Protein AF-A0A966V647-F1 (afdb_monomer_lite)

Radius of gyration: 13.94 Å; chains: 1; bounding box: 31×26×34 Å

Secondary structure (DSSP, 8-state):
-HHHHHHHHHHHHHHHHHHTTTTTT-HHHHHHHHHHHHHHHHHHHHHHHHTT-HHHHHHHHHHHHHHHHHHHHHGGG--

Foldseek 3Di:
DVVVVVVVVVVVVVVVLVVPCLVQLAPVSLVVQVVVLVVVLCVQLVVCVVVPNNVSNVVVVVVSCVSVVVSVVSNVSND

Sequence (79 aa):
MVLGAVMAGWSVLMIQLVRGPLREGSRWAWLFMVQSLILWFVLDTGMSIVLGYPTHALFNIPFAVALGIPLLSLRSSAS

Structure (mmCIF, N/CA/C/O backbone):
data_AF-A0A966V647-F1
#
_entry.id   AF-A0A966V647-F1
#
loop_
_atom_site.group_PDB
_atom_site.id
_atom_site.type_symbol
_atom_site.label_atom_id
_atom_site.label_alt_id
_atom_site.label_comp_id
_atom_site.label_asym_id
_atom_site.label_entity_id
_atom_site.label_seq_id
_atom_site.pdbx_PDB_ins_code
_atom_site.Cartn_x
_atom_site.Cartn_y
_atom_site.Cartn_z
_atom_site.occupancy
_atom_site.B_iso_or_equiv
_atom_site.auth_seq_id
_atom_site.auth_comp_id
_atom_site.auth_asym_id
_atom_site.auth_atom_id
_atom_site.pdbx_PDB_model_num
ATOM 1 N N . MET A 1 1 ? 10.106 15.132 -8.782 1.00 61.38 1 MET A N 1
ATOM 2 C CA . MET A 1 1 ? 9.415 15.910 -7.723 1.00 61.38 1 MET A CA 1
ATOM 3 C C . MET A 1 1 ? 7.958 15.485 -7.530 1.00 61.38 1 MET A C 1
ATOM 5 O O . MET A 1 1 ? 7.559 15.322 -6.387 1.00 61.38 1 MET A O 1
ATOM 9 N N . VAL A 1 2 ? 7.192 15.218 -8.599 1.00 78.69 2 VAL A N 1
ATOM 10 C CA . VAL A 1 2 ? 5.780 14.775 -8.506 1.00 78.69 2 VAL A CA 1
ATOM 11 C C . VAL A 1 2 ? 5.601 13.499 -7.669 1.00 78.69 2 VAL A C 1
ATOM 13 O O . VAL A 1 2 ? 4.743 13.466 -6.794 1.00 78.69 2 VAL A O 1
ATOM 16 N N . LEU A 1 3 ? 6.458 12.488 -7.862 1.00 82.94 3 LEU A N 1
ATOM 17 C CA . LEU A 1 3 ? 6.354 11.215 -7.137 1.00 82.94 3 LEU A CA 1
ATOM 18 C C . LEU A 1 3 ? 6.441 11.392 -5.609 1.00 82.94 3 LEU A C 1
ATOM 20 O O . LEU A 1 3 ? 5.661 10.797 -4.880 1.00 82.94 3 LEU A O 1
ATOM 24 N N . GLY A 1 4 ? 7.337 12.261 -5.124 1.00 84.62 4 GLY A N 1
ATOM 25 C CA . GLY A 1 4 ? 7.491 12.521 -3.689 1.00 84.62 4 GLY A CA 1
ATOM 26 C C . GLY A 1 4 ? 6.252 13.169 -3.065 1.00 84.62 4 GLY A C 1
ATOM 27 O O . GLY A 1 4 ? 5.828 12.763 -1.987 1.00 84.62 4 GLY A O 1
ATOM 28 N N . ALA A 1 5 ? 5.625 14.118 -3.768 1.00 89.88 5 ALA A N 1
ATOM 29 C CA . ALA A 1 5 ? 4.380 14.741 -3.316 1.00 89.88 5 ALA A CA 1
ATOM 30 C C . ALA A 1 5 ? 3.215 13.735 -3.280 1.00 89.88 5 ALA A C 1
ATOM 32 O O . ALA A 1 5 ? 2.453 13.712 -2.314 1.00 89.88 5 ALA A O 1
ATOM 33 N N . VAL A 1 6 ? 3.114 12.862 -4.291 1.00 91.06 6 VAL A N 1
ATOM 34 C CA . VAL A 1 6 ? 2.104 11.791 -4.337 1.00 91.06 6 VAL A CA 1
ATOM 35 C C . VAL A 1 6 ? 2.314 10.792 -3.197 1.00 91.06 6 VAL A C 1
ATOM 37 O O . VAL A 1 6 ? 1.358 10.466 -2.499 1.00 91.06 6 VAL A O 1
ATOM 40 N N . MET A 1 7 ? 3.555 10.359 -2.950 1.00 89.19 7 MET A N 1
ATOM 41 C CA . MET A 1 7 ? 3.878 9.433 -1.857 1.00 89.19 7 MET A CA 1
ATOM 42 C C . MET A 1 7 ? 3.598 10.042 -0.481 1.00 89.19 7 MET A C 1
ATOM 44 O O . MET A 1 7 ? 3.065 9.357 0.392 1.00 89.19 7 MET A O 1
ATOM 48 N N . ALA A 1 8 ? 3.894 11.329 -0.286 1.00 92.38 8 ALA A N 1
ATOM 49 C CA . ALA A 1 8 ? 3.559 12.035 0.948 1.00 92.38 8 ALA A CA 1
ATOM 50 C C . ALA A 1 8 ? 2.038 12.113 1.156 1.00 92.38 8 ALA A C 1
ATOM 52 O O . ALA A 1 8 ? 1.552 11.770 2.233 1.00 92.38 8 ALA A O 1
ATOM 53 N N . GLY A 1 9 ? 1.278 12.485 0.121 1.00 94.19 9 GLY A N 1
ATOM 54 C CA . GLY A 1 9 ? -0.187 12.520 0.177 1.00 94.19 9 GLY A CA 1
ATOM 55 C C . GLY A 1 9 ? -0.801 11.149 0.470 1.00 94.19 9 GLY A C 1
ATOM 56 O O . GLY A 1 9 ? -1.662 11.031 1.342 1.00 94.19 9 GLY A O 1
ATOM 57 N N . TRP A 1 10 ? -0.309 10.101 -0.193 1.00 93.75 10 TRP A N 1
ATOM 58 C CA . TRP A 1 10 ? -0.733 8.721 0.044 1.00 93.75 10 TRP A CA 1
ATOM 59 C C . TRP A 1 10 ? -0.423 8.268 1.474 1.00 93.75 10 TRP A C 1
ATOM 61 O O . TRP A 1 10 ? -1.302 7.743 2.1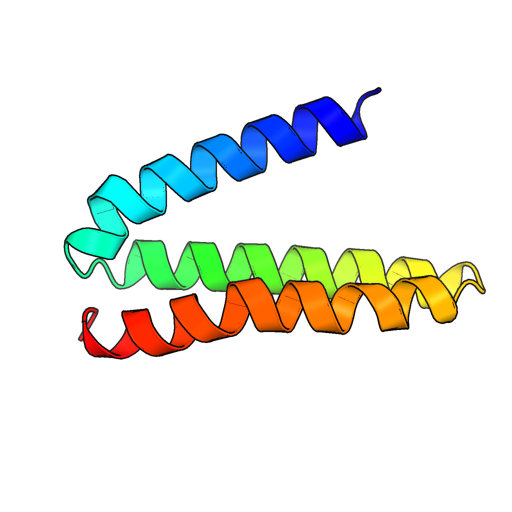52 1.00 93.75 10 TRP A O 1
ATOM 71 N N . SER A 1 11 ? 0.776 8.568 1.981 1.00 91.62 11 SER A N 1
ATOM 72 C CA . SER A 1 11 ? 1.181 8.235 3.354 1.00 91.62 11 SER A CA 1
ATOM 73 C C . SER A 1 11 ? 0.311 8.938 4.399 1.00 91.62 11 SER A C 1
ATOM 75 O O . SER A 1 11 ? -0.126 8.314 5.366 1.00 91.62 11 SER A O 1
ATOM 77 N N . VAL A 1 12 ? 0.007 10.225 4.202 1.00 95.44 12 VA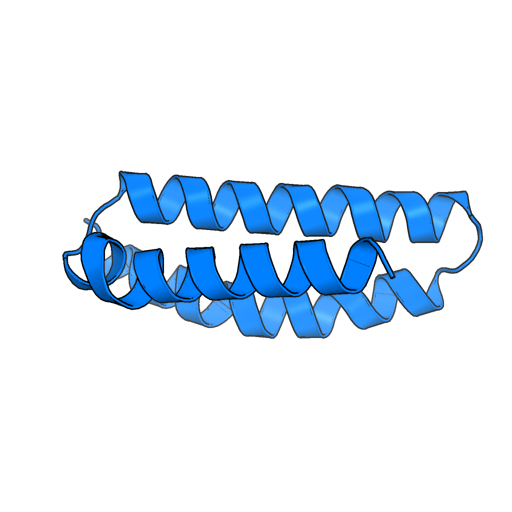L A N 1
ATOM 78 C CA . VAL A 1 12 ? -0.887 10.979 5.094 1.00 95.44 12 VAL A CA 1
ATOM 79 C C . VAL A 1 12 ? -2.292 10.379 5.076 1.00 95.44 12 VAL A C 1
ATOM 81 O O . VAL A 1 12 ? -2.854 10.133 6.142 1.00 95.44 12 VAL A O 1
ATOM 84 N N . LEU A 1 13 ? -2.841 10.072 3.897 1.00 94.19 13 LEU A N 1
ATOM 85 C CA . LEU A 1 13 ? -4.147 9.418 3.776 1.00 94.19 13 LEU A CA 1
ATOM 86 C C . LEU A 1 13 ? -4.169 8.067 4.506 1.00 94.19 13 LEU A C 1
ATOM 88 O O . LEU A 1 13 ? -5.108 7.785 5.252 1.00 94.19 13 LEU A O 1
ATOM 92 N N . MET A 1 14 ? -3.118 7.261 4.341 1.00 91.81 14 MET A N 1
ATOM 93 C CA . MET A 1 14 ? -2.983 5.980 5.030 1.00 91.81 14 MET A CA 1
ATOM 94 C C . MET A 1 14 ? -2.996 6.141 6.550 1.00 91.81 14 MET A C 1
ATOM 96 O O . MET A 1 14 ? -3.728 5.427 7.233 1.00 91.81 14 MET A O 1
ATOM 100 N N . ILE A 1 15 ? -2.252 7.111 7.088 1.00 92.25 15 ILE A N 1
ATOM 101 C CA . ILE A 1 15 ? -2.220 7.396 8.529 1.00 92.25 15 ILE A CA 1
ATOM 102 C C . ILE A 1 15 ? -3.615 7.763 9.051 1.00 92.25 15 ILE A C 1
ATOM 104 O O . ILE A 1 15 ? -4.015 7.270 10.106 1.00 92.25 15 ILE A O 1
ATOM 108 N N . GLN A 1 16 ? -4.370 8.587 8.318 1.00 93.81 16 GLN A N 1
ATOM 109 C CA . GLN A 1 16 ? -5.723 8.990 8.717 1.00 93.81 16 GLN A CA 1
ATOM 110 C C . GLN A 1 16 ? -6.688 7.797 8.734 1.00 93.81 16 GLN A C 1
ATOM 112 O O . GLN A 1 16 ? -7.445 7.626 9.690 1.00 93.81 16 GLN A O 1
ATOM 117 N N . LEU A 1 17 ? -6.618 6.929 7.721 1.00 91.81 17 LEU A N 1
ATOM 118 C CA . LEU A 1 17 ? -7.427 5.710 7.652 1.00 91.81 17 LEU A CA 1
ATOM 119 C C . LEU A 1 17 ? -7.078 4.723 8.774 1.00 91.81 17 LEU A C 1
ATOM 121 O O . LEU A 1 17 ? -7.985 4.148 9.374 1.00 91.81 17 LEU A O 1
ATOM 125 N N . VAL A 1 18 ? -5.787 4.556 9.087 1.00 89.38 18 VAL A N 1
ATOM 126 C CA . VAL A 1 18 ? -5.312 3.691 10.182 1.00 89.38 18 VAL A CA 1
ATOM 127 C C . VAL A 1 18 ? -5.758 4.217 11.545 1.00 89.38 18 VAL A C 1
ATOM 129 O O . VAL A 1 18 ? -6.174 3.434 12.394 1.00 89.38 18 VAL A O 1
ATOM 132 N N . ARG A 1 19 ? -5.689 5.534 11.772 1.00 88.88 19 ARG A N 1
ATOM 133 C CA . ARG A 1 19 ? -6.024 6.144 13.069 1.00 88.88 19 ARG A CA 1
ATOM 134 C C . ARG A 1 19 ? -7.523 6.255 13.343 1.00 88.88 19 ARG A C 1
ATOM 136 O O . ARG A 1 19 ? -7.880 6.280 14.517 1.00 88.88 19 ARG A O 1
ATOM 143 N N . GLY A 1 20 ? -8.360 6.330 12.309 1.00 89.94 20 GLY A N 1
ATOM 144 C CA . GLY A 1 20 ? -9.817 6.397 12.445 1.00 89.94 20 GLY A CA 1
ATOM 145 C C . GLY A 1 20 ? -10.496 5.097 12.000 1.00 89.94 20 GLY A C 1
ATOM 146 O O . GLY A 1 20 ? -10.512 4.138 12.772 1.00 89.94 20 GLY A O 1
ATOM 147 N N . PRO A 1 21 ? -11.009 5.015 10.757 1.00 87.75 21 PRO A N 1
ATOM 148 C CA . PRO A 1 21 ? -11.889 3.929 10.321 1.00 87.75 21 PRO A CA 1
ATOM 149 C C . PRO A 1 21 ? -11.342 2.511 10.526 1.00 87.75 21 PRO A C 1
ATOM 151 O O . PRO A 1 21 ? -12.090 1.616 10.904 1.00 87.75 21 PRO A O 1
ATOM 154 N N . LEU A 1 22 ? -10.048 2.273 10.286 1.00 87.38 22 LEU A N 1
ATOM 155 C CA . LEU A 1 22 ? -9.455 0.942 10.473 1.00 87.38 22 LEU A CA 1
ATOM 156 C C . LEU A 1 22 ? -9.325 0.565 11.950 1.00 87.38 22 LEU A C 1
ATOM 158 O O . LEU A 1 22 ? -9.477 -0.606 12.290 1.00 87.38 22 LEU A O 1
ATOM 162 N N . ARG A 1 23 ? -9.072 1.540 12.829 1.00 84.62 23 ARG A N 1
ATOM 163 C CA . ARG A 1 23 ? -9.049 1.328 14.281 1.00 84.62 23 ARG A CA 1
ATOM 164 C C . ARG A 1 23 ? -10.441 1.005 14.826 1.00 84.62 23 ARG A C 1
ATOM 166 O O . ARG A 1 23 ? -10.551 0.256 15.788 1.00 84.62 23 ARG A O 1
ATOM 173 N N . GLU A 1 24 ? -11.478 1.545 14.196 1.00 87.31 24 GLU A N 1
ATOM 174 C CA . GLU A 1 24 ? -12.888 1.287 14.512 1.00 87.31 24 GLU A CA 1
ATOM 175 C C . GLU A 1 24 ? -13.423 -0.020 13.894 1.00 87.31 24 GLU A C 1
ATOM 177 O O . GLU A 1 24 ? -14.592 -0.345 14.076 1.00 87.31 24 GLU A O 1
ATOM 182 N N . GLY A 1 25 ? -12.595 -0.779 13.162 1.00 84.81 25 GLY A N 1
ATOM 183 C CA . GLY A 1 25 ? -13.017 -2.030 12.523 1.00 84.81 25 GLY A CA 1
ATOM 184 C C . GLY A 1 25 ? -13.824 -1.833 11.232 1.00 84.81 25 GLY A C 1
ATOM 185 O O . GLY A 1 25 ? -14.561 -2.718 10.808 1.00 84.81 25 GLY A O 1
ATOM 186 N N . SER A 1 26 ? -13.710 -0.686 10.557 1.00 89.19 26 SER A N 1
ATOM 187 C CA . SER A 1 26 ? -14.429 -0.448 9.301 1.00 89.19 26 SER A CA 1
ATOM 188 C C . SER A 1 26 ? -13.925 -1.355 8.176 1.00 89.19 26 SER A C 1
ATOM 190 O O . SER A 1 26 ? -12.860 -1.141 7.584 1.00 89.19 26 SER A O 1
ATOM 192 N N . ARG A 1 27 ? -14.751 -2.338 7.807 1.00 87.12 27 ARG A N 1
ATOM 193 C CA . ARG A 1 27 ? -14.496 -3.243 6.678 1.00 87.12 27 ARG A CA 1
ATOM 194 C C . ARG A 1 27 ? -14.321 -2.509 5.351 1.00 87.12 27 ARG A C 1
ATOM 196 O O . ARG A 1 27 ? -13.531 -2.939 4.514 1.00 87.12 27 ARG A O 1
ATOM 203 N N . TRP A 1 28 ? -15.040 -1.405 5.153 1.00 90.56 28 TRP A N 1
ATOM 204 C CA . TRP A 1 28 ? -14.941 -0.608 3.931 1.00 90.56 28 TRP A CA 1
ATOM 205 C C . TRP A 1 28 ? -13.550 0.022 3.829 1.00 90.56 28 TRP A C 1
ATOM 207 O O . TRP A 1 28 ? -12.854 -0.200 2.843 1.00 90.56 28 TRP A O 1
ATOM 217 N N . ALA A 1 29 ? -13.081 0.690 4.888 1.00 90.56 29 ALA A N 1
ATOM 218 C CA . ALA A 1 29 ? -11.742 1.277 4.923 1.00 90.56 29 ALA A CA 1
ATOM 219 C C . ALA A 1 29 ? -10.632 0.239 4.694 1.00 90.56 29 ALA A C 1
ATOM 221 O O . ALA A 1 29 ? -9.667 0.515 3.981 1.00 90.56 29 ALA A O 1
ATOM 222 N N . TRP A 1 30 ? -10.798 -0.969 5.239 1.00 90.56 30 TRP A N 1
ATOM 223 C CA . TRP A 1 30 ? -9.890 -2.087 4.986 1.00 90.56 30 TRP A CA 1
ATOM 224 C C . TRP A 1 30 ? -9.851 -2.481 3.509 1.00 90.56 30 TRP A C 1
ATOM 226 O O . TRP A 1 30 ? -8.766 -2.584 2.936 1.00 90.56 30 TRP A O 1
ATOM 236 N N . LEU A 1 31 ? -11.015 -2.627 2.869 1.00 91.50 31 LEU A N 1
ATOM 237 C CA . LEU A 1 31 ? -11.101 -2.960 1.446 1.00 91.50 31 LEU A CA 1
ATOM 238 C C . LEU A 1 31 ? -10.415 -1.906 0.566 1.00 91.50 31 LEU A C 1
ATOM 240 O O . LEU A 1 31 ? -9.618 -2.288 -0.289 1.00 91.50 31 LEU A O 1
ATOM 244 N N . PHE A 1 32 ? -10.646 -0.608 0.796 1.00 91.69 32 PHE A N 1
ATOM 245 C CA . PHE A 1 32 ? -9.982 0.444 0.004 1.00 91.69 32 PHE A CA 1
ATOM 246 C C . PHE A 1 32 ? -8.477 0.476 0.216 1.00 91.69 32 PHE A C 1
ATOM 248 O O . PHE A 1 32 ? -7.733 0.689 -0.740 1.00 91.69 32 PHE A O 1
ATOM 255 N N . MET A 1 33 ? -8.014 0.225 1.441 1.00 91.56 33 MET A N 1
ATOM 256 C CA . MET A 1 33 ? -6.585 0.169 1.724 1.00 91.56 33 MET A CA 1
ATOM 257 C C . MET A 1 33 ? -5.910 -0.984 0.974 1.00 91.56 33 MET A C 1
ATOM 259 O O . MET A 1 33 ? -4.878 -0.794 0.332 1.00 91.56 33 MET A O 1
ATOM 263 N N . VAL A 1 34 ? -6.524 -2.170 1.003 1.00 91.75 34 VAL A N 1
ATOM 264 C CA . VAL A 1 34 ? -6.029 -3.353 0.289 1.00 91.75 34 VAL A CA 1
ATOM 265 C C . VAL A 1 34 ? -6.063 -3.132 -1.222 1.00 91.75 34 VAL A C 1
ATOM 267 O O . VAL A 1 34 ? -5.070 -3.399 -1.894 1.00 91.75 34 VAL A O 1
ATOM 270 N N . GLN A 1 35 ? -7.159 -2.599 -1.765 1.00 93.25 35 GLN A N 1
ATOM 271 C CA . GLN A 1 35 ? -7.269 -2.285 -3.192 1.00 93.25 35 GLN A CA 1
ATOM 272 C C . GLN A 1 35 ? -6.219 -1.262 -3.637 1.00 93.25 35 GLN A C 1
ATOM 274 O O . GLN A 1 35 ? -5.597 -1.451 -4.680 1.00 93.25 35 GLN A O 1
ATOM 279 N N . SER A 1 36 ? -5.979 -0.215 -2.840 1.00 92.88 36 SER A N 1
ATOM 280 C CA . SER A 1 36 ? -4.941 0.782 -3.119 1.00 92.88 36 SER A CA 1
ATOM 281 C C . SER A 1 36 ? -3.544 0.156 -3.146 1.00 92.88 36 SER A C 1
ATOM 283 O O . SER A 1 36 ? -2.785 0.428 -4.076 1.00 92.88 36 SER A O 1
ATOM 285 N N . LEU A 1 37 ? -3.222 -0.711 -2.179 1.00 91.75 37 LEU A N 1
ATOM 286 C CA . LEU A 1 37 ? -1.929 -1.396 -2.111 1.00 91.75 37 LEU A CA 1
ATOM 287 C C . LEU A 1 37 ? -1.725 -2.359 -3.290 1.00 91.75 37 LEU A C 1
ATOM 289 O O . LEU A 1 37 ? -0.655 -2.364 -3.895 1.00 91.75 37 LEU A O 1
ATOM 293 N N . ILE A 1 38 ? -2.752 -3.141 -3.642 1.00 93.00 38 ILE A N 1
ATOM 294 C CA . ILE A 1 38 ? -2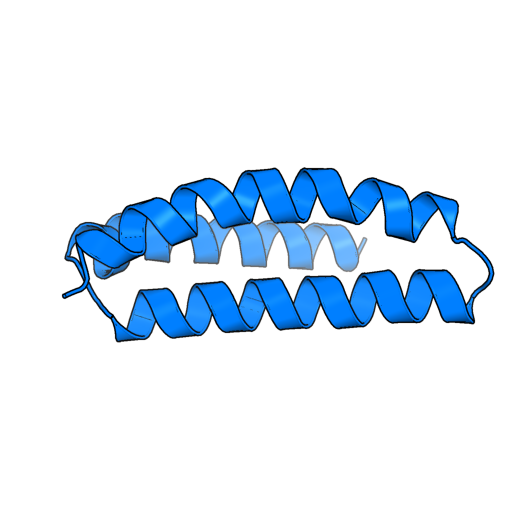.714 -4.059 -4.790 1.00 93.00 38 ILE A CA 1
ATOM 295 C C . ILE A 1 38 ? -2.519 -3.276 -6.086 1.00 93.00 38 ILE A C 1
ATOM 297 O O . ILE A 1 38 ? -1.661 -3.637 -6.887 1.00 93.00 38 ILE A O 1
ATOM 301 N N . LEU A 1 39 ? -3.285 -2.201 -6.290 1.00 93.94 39 LEU A N 1
ATOM 302 C CA . LEU A 1 39 ? -3.186 -1.389 -7.498 1.00 93.94 39 LEU A CA 1
ATOM 303 C C . LEU A 1 39 ? -1.783 -0.794 -7.652 1.00 93.94 39 LEU A C 1
ATOM 305 O O . LEU A 1 39 ? -1.196 -0.901 -8.727 1.00 93.94 39 LEU A O 1
ATOM 309 N N . TRP A 1 40 ? -1.230 -0.222 -6.579 1.00 92.56 40 TRP A N 1
ATOM 310 C CA . TRP A 1 40 ? 0.142 0.283 -6.576 1.00 92.56 40 TRP A CA 1
ATOM 311 C C . TRP A 1 40 ? 1.148 -0.822 -6.924 1.00 92.56 40 TRP A C 1
ATOM 313 O O . TRP A 1 40 ? 1.936 -0.653 -7.852 1.00 92.56 40 TRP A O 1
ATOM 323 N N . PHE A 1 41 ? 1.080 -1.973 -6.245 1.00 90.88 41 PHE A N 1
ATOM 324 C CA . PHE A 1 41 ? 2.025 -3.070 -6.453 1.00 90.88 41 PHE A CA 1
ATOM 325 C C . PHE A 1 41 ? 1.972 -3.620 -7.882 1.00 90.88 41 PHE A C 1
ATOM 327 O O . PHE A 1 41 ? 3.019 -3.841 -8.486 1.00 90.88 41 PHE A O 1
ATOM 334 N N . VAL A 1 42 ? 0.771 -3.819 -8.436 1.00 92.31 42 VAL A N 1
ATOM 335 C CA . VAL A 1 42 ? 0.579 -4.341 -9.798 1.00 92.31 42 VAL A CA 1
ATOM 336 C C . VAL A 1 42 ? 1.111 -3.362 -10.838 1.00 92.31 42 VAL A C 1
ATOM 338 O O . VAL A 1 42 ? 1.829 -3.780 -11.745 1.00 92.31 42 VAL A O 1
ATOM 341 N N . LEU A 1 43 ? 0.791 -2.072 -10.709 1.00 90.88 43 LEU A N 1
ATOM 342 C CA . LEU A 1 43 ? 1.244 -1.063 -11.664 1.00 90.88 43 LEU A CA 1
ATOM 343 C C . LEU A 1 43 ? 2.763 -0.873 -11.607 1.00 90.88 43 LEU A C 1
ATOM 345 O O . LEU A 1 43 ? 3.411 -0.898 -12.650 1.00 90.88 43 LEU A O 1
ATOM 349 N N . ASP A 1 44 ? 3.341 -0.734 -10.415 1.00 87.44 44 ASP A N 1
ATOM 350 C CA . ASP A 1 44 ? 4.773 -0.457 -10.262 1.00 87.44 44 ASP A CA 1
ATOM 351 C C . ASP A 1 44 ? 5.640 -1.666 -10.655 1.00 87.44 44 ASP A C 1
ATOM 353 O O . ASP A 1 44 ? 6.613 -1.549 -11.406 1.00 87.44 44 ASP A O 1
ATOM 357 N N . THR A 1 45 ? 5.221 -2.867 -10.247 1.00 87.00 45 THR A N 1
ATOM 358 C CA . THR A 1 45 ? 5.888 -4.125 -10.614 1.00 87.00 45 THR A CA 1
ATOM 359 C C . THR A 1 45 ? 5.727 -4.435 -12.099 1.00 87.00 45 THR A C 1
ATOM 361 O O . THR A 1 45 ? 6.699 -4.801 -12.759 1.00 87.00 45 THR A O 1
ATOM 364 N N . GLY A 1 46 ? 4.523 -4.254 -12.651 1.00 88.06 46 GLY A N 1
ATOM 365 C CA . GLY A 1 46 ? 4.252 -4.459 -14.073 1.00 88.06 46 GLY A CA 1
ATOM 366 C C . GLY A 1 46 ? 5.088 -3.529 -14.948 1.00 88.06 46 GLY A C 1
ATOM 367 O O . GLY A 1 46 ? 5.742 -3.989 -15.882 1.00 88.06 46 GLY A O 1
ATOM 368 N N . MET A 1 47 ? 5.152 -2.241 -14.597 1.00 87.69 47 MET A N 1
ATOM 369 C CA . MET A 1 47 ? 6.004 -1.273 -15.293 1.00 87.69 47 MET A CA 1
ATOM 370 C C . MET A 1 47 ? 7.487 -1.626 -15.164 1.00 87.69 47 MET A C 1
ATOM 372 O O . MET A 1 47 ? 8.200 -1.580 -16.162 1.00 87.69 47 MET A O 1
ATOM 376 N N . SER A 1 48 ? 7.950 -2.043 -13.983 1.00 86.31 48 SER A N 1
ATOM 377 C CA . SER A 1 48 ? 9.342 -2.470 -13.778 1.00 86.31 48 SER A CA 1
ATOM 378 C C . SER A 1 48 ? 9.731 -3.648 -14.677 1.00 86.31 48 SER A C 1
ATOM 380 O O . SER A 1 48 ? 10.829 -3.667 -15.230 1.00 86.31 48 SER A O 1
ATOM 382 N N . ILE A 1 49 ? 8.824 -4.609 -14.878 1.00 86.62 49 ILE A N 1
ATOM 383 C CA . ILE A 1 49 ? 9.041 -5.747 -15.783 1.00 86.62 49 ILE A CA 1
ATOM 384 C C . ILE A 1 49 ? 9.050 -5.285 -17.246 1.00 86.62 49 ILE A C 1
ATOM 386 O O . ILE A 1 49 ? 9.979 -5.618 -17.979 1.00 86.62 49 ILE A O 1
ATOM 390 N N . VAL A 1 50 ? 8.055 -4.495 -17.667 1.00 90.25 50 VAL A N 1
ATOM 391 C CA . VAL A 1 50 ? 7.925 -4.010 -19.056 1.00 90.25 50 VAL A CA 1
ATOM 392 C C . VAL A 1 50 ? 9.109 -3.132 -19.466 1.00 90.25 50 VAL A C 1
ATOM 394 O O . VAL A 1 50 ? 9.575 -3.219 -20.598 1.00 90.25 50 VAL A O 1
ATOM 397 N N . LEU A 1 51 ? 9.623 -2.314 -18.548 1.00 88.12 51 LEU A N 1
ATOM 398 C CA . LEU A 1 51 ? 10.759 -1.420 -18.784 1.00 88.12 51 LEU A CA 1
ATOM 399 C C . LEU A 1 51 ? 12.126 -2.124 -18.676 1.00 88.12 51 LEU A C 1
ATOM 401 O O . LEU A 1 51 ? 13.148 -1.482 -18.898 1.00 88.12 51 LEU A O 1
ATOM 405 N N . GLY A 1 52 ? 12.167 -3.423 -18.353 1.00 84.44 52 GLY A N 1
ATOM 406 C CA . GLY A 1 52 ? 13.409 -4.201 -18.287 1.00 84.44 52 GLY A CA 1
ATOM 407 C C . GLY A 1 52 ? 14.217 -4.030 -16.995 1.00 84.44 52 GLY A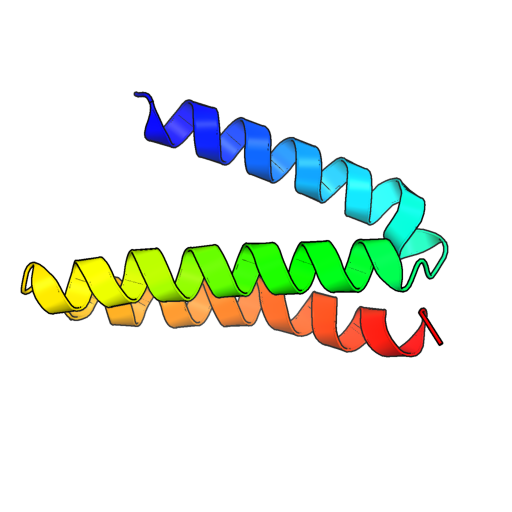 C 1
ATOM 408 O O . GLY A 1 52 ? 15.406 -4.339 -16.977 1.00 84.44 52 GLY A O 1
ATOM 409 N N . TYR A 1 53 ? 13.585 -3.586 -15.903 1.00 84.25 53 TYR A N 1
ATOM 410 C CA . TYR A 1 53 ? 14.196 -3.401 -14.579 1.00 84.25 53 TYR A CA 1
ATOM 411 C C . TYR A 1 53 ? 13.641 -4.403 -13.542 1.00 84.25 53 TYR A C 1
ATOM 413 O O . TYR A 1 53 ? 13.006 -4.008 -12.561 1.00 84.25 53 TYR A O 1
ATOM 421 N N . PRO A 1 54 ? 13.882 -5.720 -13.692 1.00 77.88 54 PRO A N 1
ATOM 422 C CA . PRO A 1 54 ? 13.306 -6.744 -12.812 1.00 77.88 54 PRO A CA 1
ATOM 423 C C . PRO A 1 54 ? 13.809 -6.661 -11.362 1.00 77.88 54 PRO A C 1
ATOM 425 O O . PRO A 1 54 ? 13.143 -7.131 -10.442 1.00 77.88 54 PRO A O 1
ATOM 428 N N . THR A 1 55 ? 14.960 -6.031 -11.125 1.00 78.12 55 THR A N 1
ATOM 429 C CA . THR A 1 55 ? 15.460 -5.758 -9.771 1.00 78.12 55 THR A CA 1
ATOM 430 C C . THR A 1 55 ? 14.530 -4.824 -8.997 1.00 78.12 55 THR A C 1
ATOM 432 O O . THR A 1 55 ? 14.314 -5.047 -7.810 1.00 78.12 55 THR A O 1
ATOM 435 N N . HIS A 1 56 ? 13.912 -3.839 -9.659 1.00 76.31 56 HIS A N 1
ATOM 436 C CA . HIS A 1 56 ? 12.936 -2.937 -9.037 1.00 76.31 56 HIS A CA 1
ATOM 437 C C . HIS A 1 56 ? 11.662 -3.683 -8.622 1.00 76.31 56 HIS A C 1
ATOM 439 O O . HIS A 1 56 ? 11.179 -3.507 -7.506 1.00 76.31 56 HIS A O 1
ATOM 445 N N . ALA A 1 57 ? 11.191 -4.609 -9.462 1.00 76.00 57 ALA A N 1
ATOM 446 C CA . ALA A 1 57 ? 10.082 -5.499 -9.122 1.00 76.00 57 ALA A CA 1
ATOM 447 C C . ALA A 1 57 ? 10.372 -6.339 -7.863 1.00 76.00 57 ALA A C 1
ATOM 449 O O . ALA A 1 57 ? 9.490 -6.529 -7.026 1.00 76.00 57 ALA A O 1
ATOM 450 N N . LEU A 1 58 ? 11.615 -6.804 -7.692 1.00 81.50 58 LEU A N 1
ATOM 451 C CA . LEU A 1 58 ? 12.021 -7.564 -6.507 1.00 81.50 58 LEU A CA 1
ATOM 452 C C . LEU A 1 58 ? 11.984 -6.707 -5.229 1.00 81.50 58 LEU A C 1
ATOM 454 O O . LEU A 1 58 ? 11.566 -7.188 -4.177 1.00 81.50 58 LEU A O 1
ATOM 458 N N . PHE A 1 59 ? 12.380 -5.434 -5.320 1.00 83.69 59 PHE A N 1
ATOM 459 C CA . PHE A 1 59 ? 12.353 -4.493 -4.193 1.00 83.69 59 PHE A CA 1
ATOM 460 C C . PHE A 1 59 ? 10.937 -4.149 -3.721 1.00 83.69 59 PHE A C 1
ATOM 462 O O . PHE A 1 59 ? 10.742 -3.875 -2.536 1.00 83.69 59 PHE A O 1
ATOM 469 N N . ASN A 1 60 ? 9.938 -4.222 -4.601 1.00 84.19 60 ASN A N 1
ATOM 470 C CA . ASN A 1 60 ? 8.546 -3.967 -4.232 1.00 84.19 60 ASN A CA 1
ATOM 471 C C . ASN A 1 60 ? 7.961 -5.050 -3.317 1.00 84.19 60 ASN A C 1
ATOM 473 O O . ASN A 1 60 ? 7.0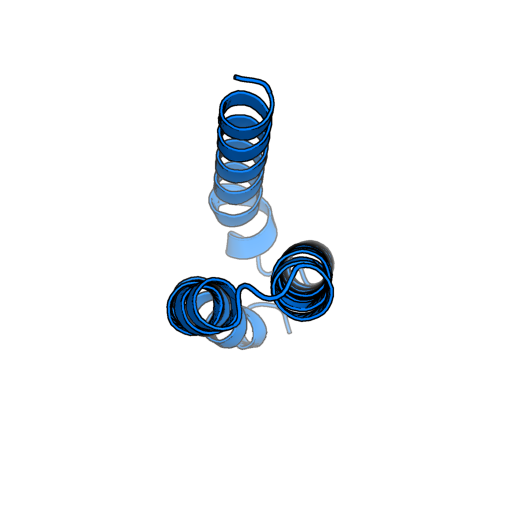21 -4.778 -2.570 1.00 84.19 60 ASN A O 1
ATOM 477 N N . ILE A 1 61 ? 8.517 -6.267 -3.337 1.00 85.88 61 ILE A N 1
ATOM 478 C CA . ILE A 1 61 ? 8.018 -7.396 -2.541 1.00 85.88 61 ILE A CA 1
ATOM 479 C C . ILE A 1 61 ? 8.168 -7.126 -1.031 1.00 85.88 61 ILE A C 1
ATOM 481 O O . ILE A 1 61 ? 7.153 -7.185 -0.335 1.00 85.88 61 ILE A O 1
ATOM 485 N N . PRO A 1 62 ? 9.355 -6.766 -0.494 1.00 88.44 62 PRO A N 1
ATOM 486 C CA . PRO A 1 62 ? 9.491 -6.360 0.906 1.00 88.44 62 PRO A CA 1
ATOM 487 C C . PRO A 1 62 ? 8.512 -5.261 1.337 1.00 88.44 62 PRO A C 1
ATOM 489 O O . PRO A 1 62 ? 7.951 -5.345 2.428 1.00 88.44 62 PRO A O 1
ATOM 492 N N . PHE A 1 63 ? 8.261 -4.261 0.485 1.00 86.06 63 PHE A N 1
ATOM 493 C CA . PHE A 1 63 ? 7.306 -3.186 0.776 1.00 86.06 63 PHE A CA 1
ATOM 494 C C . PHE A 1 63 ? 5.865 -3.693 0.848 1.00 86.06 63 PHE A C 1
ATOM 496 O O . PHE A 1 63 ? 5.147 -3.387 1.803 1.00 86.06 63 PHE A O 1
ATOM 503 N N . ALA A 1 64 ? 5.449 -4.505 -0.124 1.00 88.62 64 ALA A N 1
ATOM 504 C CA . ALA A 1 64 ? 4.126 -5.114 -0.132 1.00 88.62 64 ALA A CA 1
ATOM 505 C C . ALA A 1 64 ? 3.911 -6.015 1.090 1.00 88.62 64 ALA A C 1
ATOM 507 O O . ALA A 1 64 ? 2.833 -6.002 1.678 1.00 88.62 64 ALA A O 1
ATOM 508 N N . VAL A 1 65 ? 4.940 -6.745 1.523 1.00 89.62 65 VAL A N 1
ATOM 509 C CA . VAL A 1 65 ? 4.893 -7.577 2.732 1.00 89.62 65 VAL A CA 1
ATOM 510 C C . VAL A 1 65 ? 4.807 -6.714 3.994 1.00 89.62 65 VAL A C 1
ATOM 512 O O . VAL A 1 65 ? 3.948 -6.962 4.840 1.00 89.62 65 VAL A O 1
ATOM 515 N N . ALA A 1 66 ? 5.637 -5.675 4.109 1.00 88.81 66 ALA A N 1
ATOM 516 C CA . ALA A 1 66 ? 5.659 -4.784 5.269 1.00 88.81 66 ALA A CA 1
ATOM 517 C C . ALA A 1 66 ? 4.324 -4.051 5.482 1.00 88.81 66 ALA A C 1
ATOM 519 O O . ALA A 1 66 ? 3.903 -3.869 6.622 1.00 88.81 66 ALA A O 1
ATOM 520 N N . LEU A 1 67 ? 3.639 -3.666 4.400 1.00 87.00 67 LEU A N 1
ATOM 521 C CA . LEU A 1 67 ? 2.316 -3.034 4.457 1.00 87.00 67 LEU A CA 1
ATOM 522 C C . LEU A 1 67 ? 1.172 -4.058 4.530 1.00 87.00 67 LEU A C 1
ATOM 524 O O . LEU A 1 67 ? 0.165 -3.823 5.198 1.00 87.00 67 LEU A O 1
ATOM 528 N N . GLY A 1 68 ? 1.328 -5.207 3.873 1.00 87.81 68 GLY A N 1
ATOM 529 C CA . GLY A 1 68 ? 0.317 -6.256 3.782 1.00 87.81 68 GLY A CA 1
ATOM 530 C C . GLY A 1 68 ? 0.111 -7.025 5.084 1.00 87.81 68 GLY A C 1
ATOM 531 O O . GLY A 1 68 ? -1.034 -7.288 5.446 1.00 87.81 68 GLY A O 1
ATOM 532 N N . ILE A 1 69 ? 1.177 -7.346 5.828 1.00 88.56 69 ILE A N 1
ATOM 533 C CA . ILE A 1 69 ? 1.068 -8.090 7.098 1.00 88.56 69 ILE A CA 1
ATOM 534 C C . ILE A 1 69 ? 0.180 -7.350 8.119 1.00 8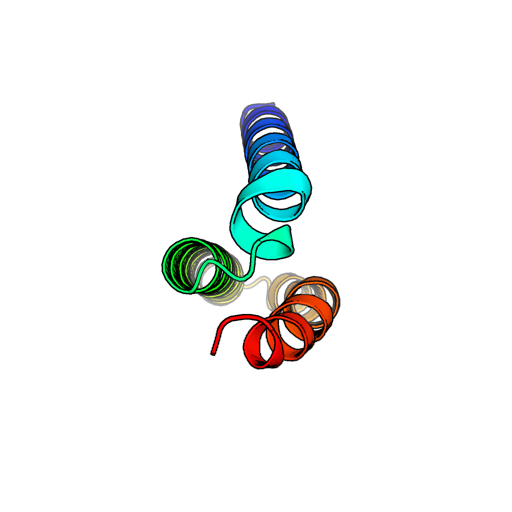8.56 69 ILE A C 1
ATOM 536 O O . ILE A 1 69 ? -0.781 -7.956 8.599 1.00 88.56 69 ILE A O 1
ATOM 540 N N . PRO A 1 70 ? 0.412 -6.058 8.434 1.00 85.50 70 PRO A N 1
ATOM 541 C CA . PRO A 1 70 ? -0.456 -5.312 9.346 1.00 85.50 70 PRO A CA 1
ATOM 542 C C . PRO A 1 70 ? -1.909 -5.261 8.869 1.00 85.50 70 PRO A C 1
ATOM 544 O O . PRO A 1 70 ? -2.828 -5.395 9.674 1.00 85.50 70 PRO A O 1
ATOM 547 N N . LEU A 1 71 ? -2.129 -5.111 7.558 1.00 85.50 71 LEU A N 1
ATOM 548 C CA . LEU A 1 71 ? -3.472 -5.103 6.981 1.00 85.50 71 LEU A CA 1
ATOM 549 C C . LEU A 1 71 ? -4.179 -6.445 7.160 1.00 85.50 71 LEU A C 1
ATOM 551 O O . LEU A 1 71 ? -5.349 -6.466 7.537 1.00 85.50 71 LEU A O 1
ATOM 555 N N . LEU A 1 72 ? -3.491 -7.564 6.944 1.00 85.25 72 LEU A N 1
ATOM 556 C CA . LEU A 1 72 ? -4.058 -8.893 7.171 1.00 85.25 72 LEU A CA 1
ATOM 557 C C . LEU A 1 72 ? -4.436 -9.105 8.641 1.00 85.25 72 LEU A C 1
ATOM 559 O O . LEU A 1 72 ? -5.504 -9.652 8.908 1.00 85.25 72 LEU A O 1
ATOM 563 N N . SER A 1 73 ? -3.628 -8.606 9.578 1.00 83.00 73 SER A N 1
ATOM 564 C CA . SER A 1 73 ? -3.946 -8.644 11.012 1.00 83.00 73 SER A CA 1
ATOM 565 C C . SER A 1 73 ? -5.144 -7.763 11.379 1.00 83.00 73 SER A C 1
ATOM 567 O O . SER A 1 73 ? -5.925 -8.124 12.249 1.00 83.00 73 SER A O 1
ATOM 569 N N . LEU A 1 74 ? -5.346 -6.630 10.699 1.00 81.38 74 LEU A N 1
ATOM 570 C CA . LEU A 1 74 ? -6.504 -5.753 10.927 1.00 81.38 74 LEU A CA 1
ATOM 571 C C . LEU A 1 74 ? -7.818 -6.324 10.370 1.00 81.38 74 LEU A C 1
ATOM 573 O O . LEU A 1 74 ? -8.894 -5.898 10.788 1.00 81.38 74 LEU A O 1
ATOM 577 N N . ARG A 1 75 ? -7.760 -7.317 9.472 1.00 72.88 75 ARG A N 1
ATOM 578 C CA . ARG A 1 75 ? -8.951 -7.985 8.922 1.00 72.88 75 ARG A CA 1
ATOM 579 C C . ARG A 1 75 ? -9.793 -8.656 10.010 1.00 72.88 75 ARG A C 1
ATOM 581 O O . ARG A 1 75 ? -11.014 -8.650 9.896 1.00 72.88 75 ARG A O 1
ATOM 588 N N . SER A 1 76 ? -9.167 -9.237 11.038 1.00 61.59 76 SER A N 1
ATOM 589 C CA . SER A 1 76 ? -9.892 -9.919 12.122 1.00 61.59 76 SER A CA 1
ATOM 590 C C . SER A 1 76 ? -10.676 -8.961 13.014 1.00 61.59 76 SER A C 1
ATOM 592 O O . SER A 1 76 ? -11.624 -9.387 13.656 1.00 61.59 76 SER A O 1
ATOM 594 N N . SER A 1 77 ? -10.288 -7.685 13.052 1.00 58.97 77 SER A N 1
ATOM 595 C CA . SER A 1 77 ? -10.980 -6.646 13.823 1.00 58.97 77 SER A CA 1
ATOM 596 C C . SER A 1 77 ? -12.120 -5.986 13.046 1.00 58.97 77 SER A C 1
ATOM 598 O O . SER A 1 77 ? -12.905 -5.252 13.634 1.00 58.97 77 SER A O 1
ATOM 600 N N . ALA A 1 78 ? -12.195 -6.215 11.732 1.00 58.28 78 ALA A N 1
ATOM 601 C CA . ALA A 1 78 ? -13.171 -5.601 10.835 1.00 58.28 78 ALA A CA 1
ATOM 602 C C . ALA A 1 78 ? -14.349 -6.532 10.475 1.00 58.28 78 ALA A C 1
ATOM 604 O O . ALA A 1 78 ? -14.972 -6.360 9.422 1.00 58.28 78 ALA A O 1
ATOM 605 N N . SER A 1 79 ? -14.592 -7.559 11.302 1.00 51.38 79 SER A N 1
ATOM 606 C CA . SER A 1 79 ? -15.636 -8.580 11.128 1.00 51.38 79 SER A CA 1
ATOM 607 C C . SER A 1 79 ? -16.994 -8.137 11.652 1.00 51.38 79 SER A C 1
ATOM 609 O O . SER A 1 79 ? -17.039 -7.767 12.846 1.00 51.38 79 SER A O 1
#

pLDDT: mean 86.04, std 8.57, range [51.38, 95.44]